Protein AF-A0AAW8QLB9-F1 (afdb_monomer_lite)

Structure (mmCIF, N/CA/C/O backbone):
data_AF-A0AAW8QLB9-F1
#
_entry.id   AF-A0AAW8QLB9-F1
#
loop_
_atom_site.group_PDB
_atom_site.id
_atom_site.type_symbol
_atom_site.label_atom_id
_atom_site.label_alt_id
_atom_site.label_comp_id
_atom_site.label_asym_id
_atom_site.label_entity_id
_atom_site.label_seq_id
_atom_site.pdbx_PDB_ins_code
_atom_site.Cartn_x
_atom_site.Cartn_y
_atom_site.Cartn_z
_atom_site.occupancy
_atom_site.B_iso_or_equiv
_atom_site.auth_seq_id
_atom_site.auth_comp_id
_atom_site.auth_asym_id
_atom_site.auth_atom_id
_atom_site.pdbx_PDB_model_num
ATOM 1 N N . ILE A 1 1 ? 7.152 -5.600 -7.669 1.00 82.50 1 ILE A N 1
ATOM 2 C CA . ILE A 1 1 ? 6.939 -4.178 -8.035 1.00 82.50 1 ILE A CA 1
ATOM 3 C C . ILE A 1 1 ? 6.350 -3.445 -6.842 1.00 82.50 1 ILE A C 1
ATOM 5 O O . ILE A 1 1 ? 6.996 -2.531 -6.363 1.00 82.50 1 ILE A O 1
ATOM 9 N N . ASN A 1 2 ? 5.204 -3.891 -6.321 1.00 85.56 2 ASN A N 1
ATOM 10 C CA . ASN A 1 2 ? 4.634 -3.402 -5.062 1.00 85.56 2 ASN A CA 1
ATOM 11 C C . ASN A 1 2 ? 4.577 -4.530 -4.005 1.00 85.56 2 ASN A C 1
ATOM 13 O O . ASN A 1 2 ? 5.051 -5.641 -4.271 1.00 85.56 2 ASN A O 1
ATOM 17 N N . ILE A 1 3 ? 4.003 -4.240 -2.839 1.00 85.19 3 ILE A N 1
ATOM 18 C CA . ILE A 1 3 ? 3.721 -5.173 -1.744 1.00 85.19 3 ILE A CA 1
ATOM 19 C C . ILE A 1 3 ? 2.489 -6.003 -2.111 1.00 85.19 3 ILE A C 1
ATOM 21 O O . ILE A 1 3 ? 1.442 -5.461 -2.458 1.00 85.19 3 ILE A O 1
ATOM 25 N N . GLY A 1 4 ? 2.634 -7.328 -2.106 1.00 86.62 4 GLY A N 1
ATOM 26 C CA . GLY A 1 4 ? 1.519 -8.241 -2.355 1.00 86.62 4 GLY A CA 1
ATOM 27 C C . GLY A 1 4 ? 0.683 -8.443 -1.093 1.00 86.62 4 GLY A C 1
ATOM 28 O O . GLY A 1 4 ? 1.247 -8.591 -0.014 1.00 86.62 4 GLY A O 1
ATOM 29 N N . GLY A 1 5 ? -0.642 -8.503 -1.239 1.00 89.06 5 GLY A N 1
ATOM 30 C CA . GLY A 1 5 ? -1.575 -8.635 -0.118 1.00 89.06 5 GLY A CA 1
ATOM 31 C C . GLY A 1 5 ? -2.112 -7.284 0.352 1.00 89.06 5 GLY A C 1
ATOM 32 O O . GLY A 1 5 ? -2.293 -6.372 -0.452 1.00 89.06 5 GLY A O 1
ATOM 33 N N . TYR A 1 6 ? -2.401 -7.182 1.647 1.00 90.12 6 TYR A N 1
ATOM 34 C CA . TYR A 1 6 ? -2.890 -5.954 2.266 1.00 90.12 6 TYR A CA 1
ATOM 35 C C . TYR A 1 6 ? -1.729 -5.060 2.701 1.00 90.12 6 TYR A C 1
ATOM 37 O O . TYR A 1 6 ? -0.786 -5.533 3.326 1.00 90.12 6 TYR A O 1
ATOM 45 N N . HIS A 1 7 ? -1.827 -3.768 2.401 1.00 93.88 7 HIS A N 1
ATOM 46 C CA . HIS A 1 7 ? -0.884 -2.745 2.840 1.00 93.88 7 HIS A CA 1
ATOM 47 C C . HIS A 1 7 ? -1.691 -1.513 3.250 1.00 93.88 7 HIS A C 1
ATOM 49 O O . HIS A 1 7 ? -2.348 -0.892 2.414 1.00 93.88 7 HIS A O 1
ATOM 55 N N . PHE A 1 8 ? -1.686 -1.203 4.547 1.00 93.88 8 PHE A N 1
ATOM 56 C CA . PHE A 1 8 ? -2.522 -0.161 5.133 1.00 93.88 8 PHE A CA 1
ATOM 57 C C . PHE A 1 8 ? -1.690 0.837 5.919 1.00 93.88 8 PHE A C 1
ATOM 59 O O . PHE A 1 8 ? -0.794 0.459 6.673 1.00 93.88 8 PHE A O 1
ATOM 66 N N 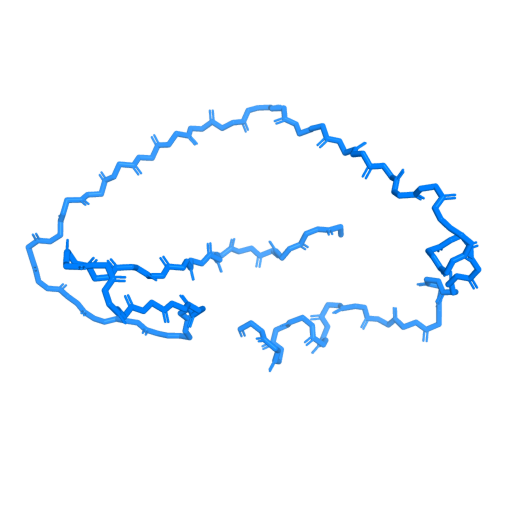. HIS A 1 9 ? -2.061 2.108 5.811 1.00 96.06 9 HIS A N 1
ATOM 67 C CA . HIS A 1 9 ? -1.589 3.157 6.708 1.00 96.06 9 HIS A CA 1
ATOM 68 C C . HIS A 1 9 ? -2.744 3.635 7.583 1.00 96.06 9 HIS A C 1
ATOM 70 O O . HIS A 1 9 ? -3.911 3.553 7.201 1.00 96.06 9 HIS A O 1
ATOM 76 N N . PHE A 1 10 ? -2.402 4.149 8.756 1.00 96.25 10 PHE A N 1
ATOM 77 C CA . PHE A 1 10 ? -3.336 4.750 9.696 1.00 96.25 10 PHE A CA 1
ATOM 78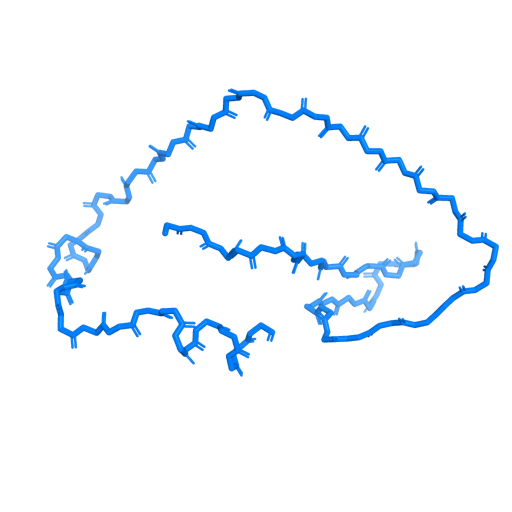 C C . PHE A 1 10 ? -3.069 6.246 9.835 1.00 96.2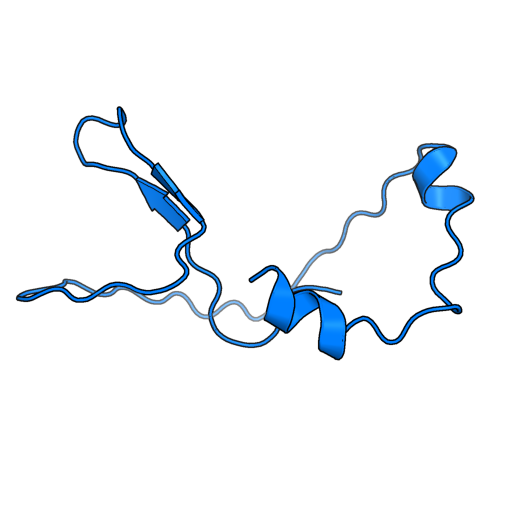5 10 PHE A C 1
ATOM 80 O O . PHE A 1 10 ? -1.919 6.689 9.811 1.00 96.25 10 PHE A O 1
ATOM 87 N N . LEU A 1 11 ? -4.141 7.005 10.042 1.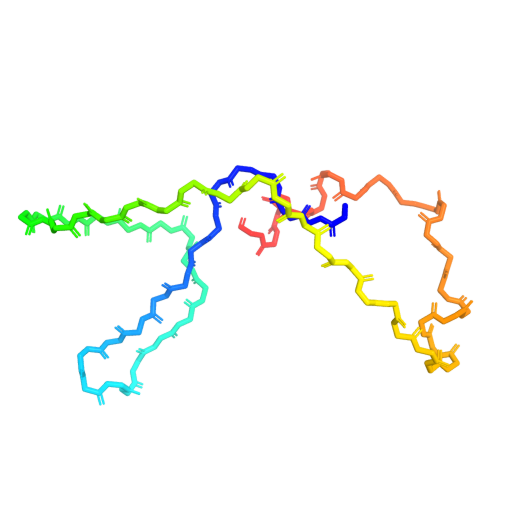00 97.19 11 LEU A N 1
ATOM 88 C CA . LEU A 1 11 ? -4.101 8.397 10.458 1.00 97.19 11 LEU A CA 1
ATOM 89 C C . LEU A 1 11 ? -5.225 8.627 11.472 1.00 97.19 11 LEU A C 1
ATOM 91 O O . LEU A 1 11 ? -6.381 8.294 11.209 1.00 97.19 11 LEU A O 1
ATOM 95 N N . SER A 1 12 ? -4.890 9.190 12.630 1.00 96.56 12 SER A N 1
ATOM 96 C CA . SER A 1 12 ? -5.864 9.542 13.656 1.00 96.56 12 SER A CA 1
ATOM 97 C C . SER A 1 12 ? -6.775 10.667 13.176 1.00 96.56 12 SER A C 1
ATOM 99 O O . SER A 1 12 ? -6.406 11.492 12.342 1.00 96.56 12 SER A O 1
ATOM 101 N N . GLN A 1 13 ? -7.971 10.742 13.756 1.00 97.00 13 GLN A N 1
ATOM 102 C CA . GLN A 1 13 ? -8.958 11.766 13.411 1.00 97.00 13 GLN A CA 1
ATOM 103 C C . GLN A 1 13 ? -8.429 13.200 13.597 1.00 97.00 13 GLN A C 1
ATOM 105 O O . GLN A 1 13 ? -8.763 14.089 12.818 1.00 97.00 13 GLN A O 1
ATOM 110 N N . ASP A 1 14 ? -7.592 13.426 14.611 1.00 97.88 14 ASP A N 1
ATOM 111 C CA . ASP A 1 14 ? -6.940 14.715 14.870 1.00 97.88 14 ASP A CA 1
ATOM 112 C C . ASP A 1 14 ? -5.642 14.924 14.068 1.00 97.88 14 ASP A C 1
ATOM 114 O O . ASP A 1 14 ? -4.990 15.956 14.219 1.00 97.88 14 ASP A O 1
ATOM 118 N N . GLN A 1 15 ? -5.273 13.948 13.232 1.00 97.69 15 GLN A N 1
ATOM 119 C CA . GLN A 1 15 ? -4.097 13.916 12.359 1.00 97.69 15 GLN A CA 1
ATOM 120 C C . GLN A 1 15 ? -2.747 14.023 13.079 1.00 97.69 15 GLN A C 1
ATOM 122 O O . GLN A 1 15 ? -1.721 14.274 12.449 1.00 97.69 15 GLN A O 1
ATOM 127 N N . LYS A 1 16 ? -2.715 13.831 14.400 1.00 98.00 16 LYS A N 1
ATOM 128 C CA . LYS A 1 16 ? -1.471 13.909 15.179 1.00 98.00 16 LYS A CA 1
ATOM 129 C C . LYS A 1 16 ? -0.710 12.594 15.229 1.00 98.00 16 LYS A C 1
ATOM 131 O O . LYS A 1 16 ? 0.464 12.590 15.590 1.00 98.00 16 LYS A O 1
ATOM 136 N N . GLN A 1 17 ? -1.376 11.488 14.918 1.00 97.19 17 GLN A N 1
ATOM 137 C CA . GLN A 1 17 ? -0.819 10.146 14.999 1.00 97.19 17 GLN A CA 1
ATOM 138 C C . GLN A 1 17 ? -1.097 9.409 13.699 1.00 97.19 17 GLN A C 1
ATOM 140 O O . GLN A 1 17 ? -2.180 9.514 13.134 1.00 97.19 17 GLN A O 1
ATOM 145 N N . GLY A 1 18 ? -0.129 8.639 13.228 1.00 96.62 18 GLY A N 1
ATOM 146 C CA . GLY A 1 18 ? -0.279 7.849 12.020 1.00 96.62 18 GLY A CA 1
ATOM 147 C C . GLY A 1 18 ? 0.940 6.981 11.771 1.00 96.62 18 GLY A C 1
ATOM 148 O O . GLY A 1 18 ? 1.903 7.016 12.539 1.00 96.62 18 GLY A O 1
ATOM 149 N N . GLY A 1 19 ? 0.894 6.207 10.695 1.00 96.44 19 GLY A N 1
ATOM 150 C CA . GLY A 1 19 ? 2.019 5.384 10.270 1.00 96.44 19 GLY A CA 1
ATOM 151 C C . GLY A 1 19 ? 1.606 4.115 9.542 1.00 96.44 19 GLY A C 1
ATOM 152 O O . GLY A 1 19 ? 0.437 3.909 9.214 1.00 96.44 19 GLY A O 1
ATOM 153 N N . HIS A 1 20 ? 2.606 3.272 9.301 1.00 96.19 20 HIS A N 1
ATOM 154 C CA . HIS A 1 20 ? 2.446 1.936 8.738 1.00 96.19 20 HIS A CA 1
ATOM 155 C C . HIS A 1 20 ? 1.786 0.989 9.746 1.00 96.19 20 HIS A C 1
ATOM 157 O O . HIS A 1 20 ? 2.204 0.942 10.906 1.00 96.19 20 HIS A O 1
ATOM 163 N N . LEU A 1 21 ? 0.767 0.242 9.316 1.00 92.88 21 LEU A N 1
ATOM 164 C CA . LEU A 1 21 ? 0.075 -0.719 10.173 1.00 92.88 21 LEU A CA 1
ATOM 165 C C . LEU A 1 21 ? 0.673 -2.118 10.034 1.00 92.88 21 LEU A C 1
ATOM 167 O O . LEU A 1 21 ? 0.628 -2.711 8.963 1.00 92.88 21 LEU A O 1
ATOM 171 N N . LEU A 1 22 ? 1.119 -2.675 11.160 1.00 91.31 22 LEU A N 1
ATOM 172 C CA . LEU A 1 22 ? 1.504 -4.088 11.270 1.00 91.31 22 LEU A CA 1
ATOM 173 C C . LEU A 1 22 ? 0.309 -4.976 11.645 1.00 91.31 22 LEU A C 1
ATOM 175 O O . LEU A 1 22 ? 0.203 -6.125 11.227 1.00 91.31 22 LEU A O 1
ATOM 179 N N . ALA A 1 23 ? -0.585 -4.438 12.472 1.00 91.31 23 ALA A N 1
ATOM 180 C CA . ALA A 1 23 ? -1.828 -5.066 12.888 1.00 91.31 23 ALA A CA 1
ATOM 181 C C . ALA A 1 23 ? -2.771 -3.991 13.435 1.00 91.31 23 ALA A C 1
ATOM 183 O O . ALA A 1 23 ? -2.321 -2.970 13.959 1.00 91.31 23 ALA A O 1
ATOM 184 N N . PHE A 1 24 ? -4.074 -4.239 13.342 1.00 92.81 24 PHE A N 1
ATOM 185 C CA . PHE A 1 24 ? -5.083 -3.473 14.059 1.00 92.81 24 PHE A CA 1
ATOM 186 C C . PHE A 1 24 ? -6.270 -4.373 14.394 1.00 92.81 24 PHE A C 1
ATOM 188 O O . PHE A 1 24 ? -6.543 -5.355 13.703 1.00 92.81 24 PHE A O 1
ATOM 195 N N . GLU A 1 25 ? -6.977 -4.005 15.448 1.00 94.38 25 GLU A N 1
ATOM 196 C CA . GLU A 1 25 ? -8.289 -4.531 15.793 1.00 94.38 25 GLU A CA 1
ATOM 197 C C . GLU A 1 25 ? -9.234 -3.344 15.977 1.00 94.38 25 GLU A C 1
ATOM 199 O O . GLU A 1 25 ? -8.803 -2.242 16.328 1.00 94.38 25 GLU A O 1
ATOM 204 N N . GLY A 1 26 ? -10.514 -3.535 15.681 1.00 90.88 26 GLY A N 1
ATOM 205 C CA . GLY A 1 26 ? -11.495 -2.469 15.797 1.00 90.88 26 GLY A CA 1
ATOM 206 C C . GLY A 1 26 ? -12.915 -2.993 15.679 1.00 90.88 26 GLY A C 1
ATOM 207 O O . GLY A 1 26 ? -13.186 -3.909 14.904 1.00 90.88 26 GLY A O 1
ATOM 208 N N . ASP A 1 27 ? -13.812 -2.368 16.430 1.00 95.62 27 ASP A N 1
ATOM 209 C CA . ASP A 1 27 ? -15.242 -2.653 16.416 1.00 95.62 27 ASP A CA 1
ATOM 210 C C . ASP A 1 27 ? -15.994 -1.570 15.635 1.00 95.62 27 ASP A C 1
ATOM 212 O O . ASP A 1 27 ? -15.602 -0.403 15.629 1.00 95.62 27 ASP A O 1
ATOM 216 N N . ASN A 1 28 ? -17.116 -1.940 15.008 1.00 96.25 28 ASN A N 1
ATOM 217 C CA . ASN A 1 28 ? -18.002 -1.023 14.272 1.00 96.25 28 ASN A CA 1
ATOM 218 C C . ASN A 1 28 ? -17.308 -0.229 13.145 1.00 96.25 28 ASN A C 1
ATOM 220 O O . ASN A 1 28 ? -17.561 0.961 12.954 1.00 96.25 28 ASN A O 1
ATOM 224 N N . LEU A 1 29 ? -16.437 -0.895 12.384 1.00 95.25 29 LEU A N 1
ATOM 225 C CA . LEU A 1 29 ? -15.756 -0.299 11.237 1.00 95.25 29 LEU A CA 1
ATOM 226 C C . LEU A 1 29 ? -16.697 -0.146 10.036 1.00 95.25 29 LEU A C 1
ATOM 228 O O . LEU A 1 29 ? -17.471 -1.049 9.714 1.00 95.25 29 LEU A O 1
ATOM 232 N N . ILE A 1 30 ? -16.565 0.974 9.326 1.00 96.94 30 ILE A N 1
ATOM 233 C CA . ILE A 1 30 ? -17.116 1.151 7.980 1.00 96.94 30 ILE A CA 1
ATOM 234 C C . ILE A 1 30 ? -15.979 0.896 6.992 1.00 96.94 30 ILE A C 1
ATOM 236 O O . ILE A 1 30 ? -14.913 1.498 7.112 1.00 96.94 30 ILE A O 1
ATOM 240 N N . VAL A 1 31 ? -16.200 -0.005 6.033 1.00 95.56 31 VAL A N 1
ATOM 241 C CA . VAL A 1 31 ? -15.200 -0.392 5.029 1.00 95.56 31 VAL A CA 1
ATOM 242 C C . VAL A 1 31 ? -15.724 -0.066 3.640 1.00 95.56 31 VAL A C 1
ATOM 244 O O . VAL A 1 31 ? -16.810 -0.500 3.261 1.00 95.56 31 VAL A O 1
ATOM 247 N N . GLU A 1 32 ? -14.917 0.655 2.868 1.00 97.31 32 GLU A N 1
ATOM 248 C CA . GLU A 1 32 ? -15.194 1.004 1.477 1.00 97.31 32 GLU A CA 1
ATOM 249 C C . GLU A 1 32 ? -14.067 0.469 0.586 1.00 97.31 32 GLU A C 1
ATOM 251 O O . GLU A 1 32 ? -12.891 0.541 0.944 1.00 97.31 32 GLU A O 1
ATOM 256 N N . VAL A 1 33 ? -14.418 -0.102 -0.571 1.00 96.56 33 VAL A N 1
ATOM 257 C CA . VAL A 1 33 ? -13.461 -0.739 -1.489 1.00 96.56 33 VAL A CA 1
ATOM 258 C C . VAL A 1 33 ? -13.675 -0.213 -2.903 1.00 96.56 33 VAL A C 1
ATOM 260 O O . VAL A 1 33 ? -14.795 -0.227 -3.412 1.00 96.56 33 VAL A O 1
ATOM 263 N N . ALA A 1 34 ? -12.588 0.196 -3.556 1.00 97.00 34 ALA A N 1
ATOM 264 C CA . ALA A 1 34 ? -12.571 0.563 -4.967 1.00 97.00 34 ALA A CA 1
ATOM 265 C C . ALA A 1 34 ? -11.729 -0.444 -5.762 1.00 97.00 34 ALA A C 1
ATOM 267 O O . ALA A 1 34 ? -10.531 -0.594 -5.521 1.00 97.00 34 ALA A O 1
ATOM 268 N N . GLU A 1 35 ? -12.345 -1.130 -6.726 1.00 96.94 35 GLU A N 1
ATOM 269 C CA . GLU A 1 35 ? -11.626 -2.028 -7.632 1.00 96.94 35 GLU A CA 1
ATOM 270 C C . GLU A 1 35 ? -10.938 -1.218 -8.738 1.00 96.94 35 GLU A C 1
ATOM 272 O O . GLU A 1 35 ? -11.589 -0.545 -9.541 1.00 96.94 35 GLU A O 1
ATOM 277 N N . LEU A 1 36 ? -9.610 -1.311 -8.807 1.00 96.12 36 LEU A N 1
ATOM 278 C CA . LEU A 1 36 ? -8.808 -0.671 -9.845 1.00 96.12 36 LEU A CA 1
ATOM 279 C C . LEU A 1 36 ? -8.349 -1.716 -10.862 1.00 96.12 36 LEU A C 1
ATOM 281 O O . LEU A 1 36 ? -7.723 -2.711 -10.511 1.00 96.12 36 LEU A O 1
ATOM 285 N N . LYS A 1 37 ? -8.635 -1.471 -12.144 1.00 96.38 37 LYS A N 1
ATOM 286 C CA . LYS A 1 37 ? -8.308 -2.395 -13.249 1.00 96.38 37 LYS A CA 1
ATOM 287 C C . LYS A 1 37 ? -7.040 -2.022 -14.012 1.00 96.38 37 LYS A C 1
ATOM 289 O O . LYS A 1 37 ? -6.638 -2.736 -14.927 1.00 96.38 37 LYS A O 1
ATOM 294 N N . LYS A 1 38 ? -6.430 -0.889 -13.665 1.00 96.06 38 LYS A N 1
ATOM 295 C CA . LYS A 1 38 ? -5.231 -0.358 -14.309 1.00 96.06 38 LYS A CA 1
ATOM 296 C C . LYS A 1 38 ? -4.228 0.072 -13.248 1.00 96.06 38 LYS A C 1
ATOM 298 O O . LYS A 1 38 ? -4.608 0.630 -12.223 1.00 96.06 38 LYS A O 1
ATOM 303 N N . PHE A 1 39 ? -2.959 -0.177 -13.539 1.00 94.25 39 PHE A N 1
ATOM 304 C CA . PHE A 1 39 ? -1.819 0.293 -12.772 1.00 94.25 39 PHE A CA 1
ATOM 305 C C . PHE A 1 39 ? -0.857 0.995 -13.729 1.00 94.25 39 PHE A C 1
ATOM 307 O O . PHE A 1 39 ? -0.454 0.407 -14.733 1.00 94.25 39 PHE A O 1
ATOM 314 N N . ASP A 1 40 ? -0.520 2.242 -13.418 1.00 95.94 40 ASP A N 1
ATOM 315 C CA . ASP A 1 40 ? 0.500 3.017 -14.116 1.00 95.94 40 ASP A CA 1
ATOM 316 C C . ASP A 1 40 ? 1.749 3.086 -13.229 1.00 95.94 40 ASP A C 1
ATOM 318 O O . ASP A 1 40 ? 1.650 3.301 -12.020 1.00 95.94 40 ASP A O 1
ATOM 322 N N . LEU A 1 41 ? 2.921 2.867 -13.824 1.00 94.56 41 LEU A N 1
ATOM 323 C CA . LEU A 1 41 ? 4.204 2.870 -13.126 1.00 94.56 41 LEU A CA 1
ATOM 324 C C . LEU A 1 41 ? 5.120 3.919 -13.741 1.00 94.56 41 LEU A C 1
ATOM 326 O O . LEU A 1 41 ? 5.480 3.822 -14.914 1.00 94.56 41 LEU A O 1
ATOM 330 N N . GLU A 1 42 ? 5.550 4.866 -12.919 1.00 95.12 42 GLU A N 1
ATOM 331 C CA . GLU A 1 42 ? 6.571 5.840 -13.282 1.00 95.12 42 GLU A CA 1
ATOM 332 C C . GLU A 1 42 ? 7.918 5.417 -12.703 1.00 95.12 42 GLU A C 1
ATOM 334 O O . GLU A 1 42 ? 8.039 5.095 -11.520 1.00 95.12 42 GLU A O 1
ATOM 339 N N . ILE A 1 43 ? 8.937 5.389 -13.559 1.00 93.44 43 ILE A N 1
ATOM 340 C CA . ILE A 1 43 ? 10.283 4.968 -13.179 1.00 93.44 43 ILE A CA 1
ATOM 341 C C . ILE A 1 43 ? 11.133 6.209 -12.883 1.00 93.44 43 ILE A C 1
ATOM 343 O O . ILE A 1 43 ? 11.289 7.043 -13.783 1.00 93.44 43 ILE A O 1
ATOM 347 N N . PRO A 1 44 ? 11.729 6.330 -11.681 1.00 95.19 44 PRO A N 1
ATOM 348 C CA . PRO A 1 44 ? 12.650 7.417 -11.372 1.00 95.19 44 PRO A CA 1
ATOM 349 C C . PRO A 1 44 ? 13.838 7.451 -12.342 1.00 95.19 44 PRO A C 1
ATOM 351 O O . PRO A 1 44 ? 14.423 6.421 -12.682 1.00 95.19 44 PRO A O 1
ATOM 354 N N . GLN A 1 45 ? 14.187 8.648 -12.811 1.00 96.12 45 GLN A N 1
ATOM 355 C CA . GLN A 1 45 ? 15.266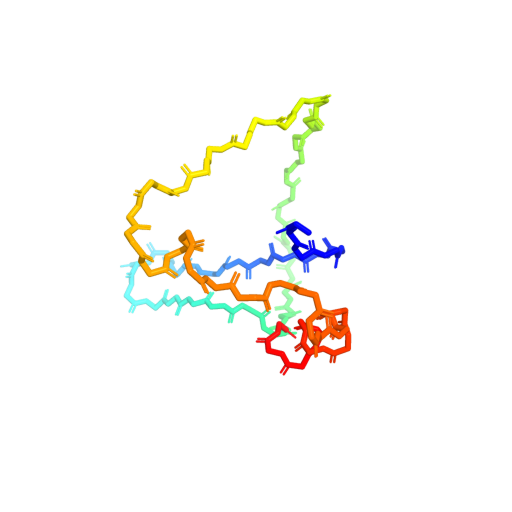 8.862 -13.786 1.00 96.12 45 GLN A CA 1
ATOM 356 C C . GLN A 1 45 ? 16.584 9.293 -13.131 1.00 96.12 45 GLN A C 1
ATOM 358 O O . GLN A 1 45 ? 17.552 9.606 -13.824 1.00 96.12 45 GLN A O 1
ATOM 363 N N . ASP A 1 46 ? 16.634 9.343 -11.800 1.00 96.75 46 ASP A N 1
ATOM 364 C CA . ASP A 1 46 ? 17.835 9.743 -11.085 1.00 96.75 46 ASP A CA 1
ATOM 365 C C . ASP A 1 46 ? 18.943 8.671 -11.185 1.00 96.75 46 ASP A C 1
ATOM 367 O O . ASP A 1 46 ? 18.665 7.475 -11.342 1.00 96.75 46 ASP A O 1
ATOM 371 N N . PRO A 1 47 ? 20.224 9.074 -11.100 1.00 96.44 47 PRO A N 1
ATOM 372 C CA . PRO A 1 47 ? 21.336 8.144 -11.252 1.00 96.44 47 PRO A CA 1
ATOM 373 C C . PRO A 1 47 ? 21.372 7.019 -10.214 1.00 96.44 47 PRO A C 1
ATOM 375 O O . PRO A 1 47 ? 21.947 5.972 -10.515 1.00 96.44 47 PRO A O 1
ATOM 378 N N . ASP A 1 48 ? 20.817 7.220 -9.016 1.00 95.38 48 ASP A N 1
ATOM 379 C CA . ASP A 1 48 ? 20.870 6.223 -7.946 1.00 95.38 48 ASP A CA 1
ATOM 380 C C . ASP A 1 48 ? 19.924 5.064 -8.257 1.00 95.38 48 ASP A C 1
ATOM 382 O O . ASP A 1 48 ? 20.332 3.901 -8.183 1.00 95.38 48 ASP A O 1
ATOM 386 N N . PHE A 1 49 ? 18.702 5.366 -8.709 1.00 94.06 49 PHE A N 1
ATOM 387 C CA . PHE A 1 49 ? 17.758 4.352 -9.175 1.00 94.06 49 PHE A CA 1
ATOM 388 C C . PHE A 1 49 ? 18.297 3.593 -10.395 1.00 94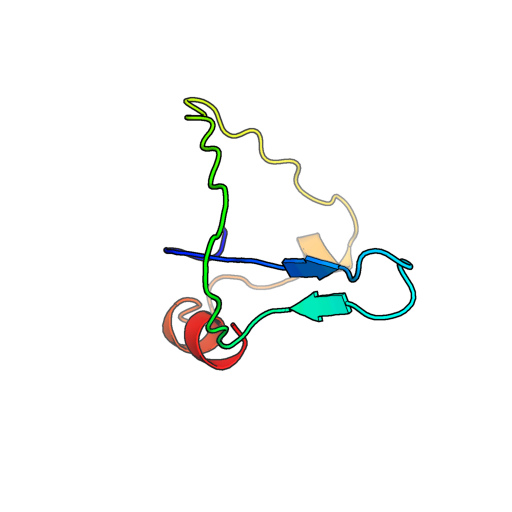.06 49 PHE A C 1
ATOM 390 O O . PHE A 1 49 ? 18.269 2.363 -10.428 1.00 94.06 49 PHE A O 1
ATOM 397 N N . GLN A 1 50 ? 18.848 4.308 -11.382 1.00 93.19 50 GLN A N 1
ATOM 398 C CA . GLN A 1 50 ? 19.326 3.711 -12.638 1.00 93.19 50 GLN A CA 1
ATOM 399 C C . GLN A 1 50 ? 20.556 2.805 -12.460 1.00 93.19 50 GLN A C 1
ATOM 401 O O . GLN A 1 50 ? 20.786 1.900 -13.262 1.00 93.19 50 GLN A O 1
ATOM 406 N N . LYS A 1 51 ? 21.358 3.030 -11.412 1.00 94.62 51 LYS A N 1
ATOM 407 C CA . LYS A 1 51 ? 22.540 2.211 -11.090 1.00 94.62 51 LYS A CA 1
ATOM 408 C C . LYS A 1 51 ? 22.240 1.074 -10.112 1.00 94.62 51 LYS A C 1
ATOM 410 O O . LYS A 1 51 ? 23.130 0.265 -9.842 1.00 94.62 51 LYS A O 1
ATOM 415 N N . PHE A 1 52 ? 21.030 1.007 -9.557 1.00 90.81 52 PHE A N 1
ATOM 416 C CA . PHE A 1 52 ? 20.672 -0.027 -8.597 1.00 90.81 52 PHE A CA 1
ATOM 417 C C . PHE A 1 52 ? 20.518 -1.393 -9.283 1.00 90.81 52 PHE A C 1
ATOM 419 O O . PHE A 1 52 ? 19.780 -1.556 -10.252 1.00 90.81 52 PHE A O 1
ATOM 426 N N . ASP A 1 53 ? 21.203 -2.410 -8.759 1.00 88.94 53 ASP A N 1
ATOM 427 C CA . ASP A 1 53 ? 21.137 -3.772 -9.293 1.00 88.94 53 ASP A CA 1
ATOM 428 C C . ASP A 1 53 ? 19.979 -4.562 -8.666 1.00 88.94 53 ASP A C 1
ATOM 430 O O . ASP A 1 53 ? 20.094 -5.143 -7.580 1.00 88.94 53 ASP A O 1
ATOM 434 N N . PHE A 1 54 ? 18.858 -4.606 -9.385 1.00 84.19 54 PHE A N 1
ATOM 435 C CA . PHE A 1 54 ? 17.645 -5.315 -8.977 1.00 84.19 54 PHE A CA 1
ATOM 436 C C . PHE A 1 54 ? 17.752 -6.849 -9.065 1.00 84.19 54 PHE A C 1
ATOM 438 O O . PHE A 1 54 ? 16.890 -7.542 -8.528 1.00 84.19 54 PHE A O 1
ATOM 445 N N . SER A 1 55 ? 18.794 -7.405 -9.698 1.00 82.19 55 SER A N 1
ATOM 446 C CA . SER A 1 55 ? 18.916 -8.855 -9.934 1.00 82.19 55 SER A CA 1
ATOM 447 C C . SER A 1 55 ? 19.446 -9.644 -8.730 1.00 82.19 55 SER A C 1
ATOM 449 O O . SER A 1 55 ? 19.238 -10.851 -8.622 1.00 82.19 55 SER A O 1
ATOM 451 N N . LYS A 1 56 ? 20.124 -8.975 -7.791 1.00 68.56 56 LYS A N 1
ATOM 452 C CA . LYS A 1 56 ? 20.892 -9.631 -6.717 1.00 68.56 56 LYS A CA 1
ATOM 453 C C . LYS A 1 56 ? 20.076 -10.081 -5.500 1.00 68.56 56 LYS A C 1
ATOM 455 O O . LYS A 1 56 ? 20.669 -10.490 -4.499 1.00 68.56 56 LYS A O 1
ATOM 460 N N . ARG A 1 57 ? 18.746 -9.939 -5.492 1.00 63.00 57 ARG A N 1
ATOM 461 C CA . ARG A 1 57 ? 17.931 -10.116 -4.274 1.00 63.00 57 ARG A CA 1
ATOM 462 C C . ARG A 1 57 ? 16.580 -10.745 -4.598 1.00 63.00 57 ARG A C 1
ATOM 464 O O . ARG A 1 57 ? 15.889 -10.239 -5.469 1.00 63.00 57 ARG A O 1
ATOM 471 N N . ASP A 1 58 ? 16.177 -11.769 -3.842 1.00 67.56 58 ASP A N 1
ATOM 472 C CA . ASP A 1 58 ? 14.768 -12.177 -3.762 1.00 67.56 58 ASP A CA 1
ATOM 473 C C . ASP A 1 58 ? 14.009 -11.116 -2.942 1.00 67.56 58 ASP A C 1
ATOM 475 O O . ASP A 1 58 ? 14.234 -11.007 -1.728 1.00 67.56 58 ASP A O 1
ATOM 479 N N . PRO A 1 59 ? 13.158 -10.283 -3.568 1.00 64.19 59 PRO A N 1
ATOM 480 C CA . PRO A 1 59 ? 12.498 -9.184 -2.875 1.00 64.19 59 PRO A CA 1
ATOM 481 C C . PRO A 1 59 ? 11.403 -9.687 -1.934 1.00 64.19 59 PRO A C 1
ATOM 483 O O . PRO A 1 59 ? 11.145 -9.066 -0.905 1.00 64.19 59 PRO A O 1
ATOM 486 N N . SER A 1 60 ? 10.776 -10.820 -2.261 1.00 63.41 60 SER A N 1
ATOM 487 C CA . SER A 1 60 ? 9.537 -11.272 -1.623 1.00 63.41 60 SER A CA 1
ATOM 488 C C . SER A 1 60 ? 9.726 -11.551 -0.130 1.00 63.41 60 SER A C 1
ATOM 490 O O . SER A 1 60 ? 8.998 -11.023 0.708 1.00 63.41 60 SER A O 1
ATOM 492 N N . ARG A 1 61 ? 10.793 -12.279 0.219 1.00 60.00 61 ARG A N 1
ATOM 493 C CA . ARG A 1 61 ? 11.129 -12.641 1.601 1.00 60.00 61 ARG A CA 1
ATOM 494 C C . ARG A 1 61 ? 11.511 -11.445 2.478 1.00 60.00 61 ARG A C 1
ATOM 496 O O . ARG A 1 61 ? 11.423 -11.537 3.699 1.00 60.00 61 ARG A O 1
ATOM 503 N N . LYS A 1 62 ? 11.979 -10.341 1.887 1.00 62.00 62 LYS A N 1
ATOM 504 C CA . LYS A 1 62 ? 12.340 -9.128 2.638 1.00 62.00 62 LYS A CA 1
ATOM 505 C C . LYS A 1 62 ? 11.164 -8.188 2.826 1.00 62.00 62 LYS A C 1
ATOM 507 O O . LYS A 1 62 ? 11.071 -7.604 3.897 1.00 62.00 62 LYS A O 1
ATOM 512 N N . ILE A 1 63 ? 10.290 -8.076 1.828 1.00 70.88 63 ILE A N 1
ATOM 513 C CA . ILE A 1 63 ? 9.113 -7.206 1.895 1.00 70.88 63 ILE A CA 1
ATOM 514 C C . ILE A 1 63 ? 8.224 -7.627 3.072 1.00 70.88 63 ILE A C 1
ATOM 516 O O . ILE A 1 63 ? 7.970 -6.815 3.941 1.00 70.88 63 ILE A O 1
ATOM 520 N N . HIS A 1 64 ? 7.906 -8.917 3.227 1.00 68.31 64 HIS A N 1
ATOM 521 C CA . HIS A 1 64 ? 7.108 -9.403 4.373 1.00 68.31 64 HIS A CA 1
ATOM 522 C C . HIS A 1 64 ? 7.760 -9.216 5.755 1.00 68.31 64 HIS A C 1
ATOM 524 O O . HIS A 1 64 ? 7.150 -9.527 6.768 1.00 68.31 64 HIS A O 1
ATOM 530 N N . LYS A 1 65 ? 9.039 -8.828 5.816 1.00 66.12 65 LYS A N 1
ATOM 531 C CA . LYS A 1 65 ? 9.733 -8.570 7.083 1.00 66.12 65 LYS A CA 1
ATOM 532 C C . LYS A 1 65 ? 9.687 -7.089 7.471 1.00 66.12 65 LYS A C 1
ATOM 534 O O . LYS A 1 65 ? 9.944 -6.768 8.628 1.00 66.12 65 LYS A O 1
ATOM 539 N N . VAL A 1 66 ? 9.485 -6.206 6.496 1.00 66.00 66 VAL A N 1
ATOM 540 C CA . VAL A 1 66 ? 9.428 -4.753 6.705 1.00 66.00 66 VAL A CA 1
ATOM 541 C C . VAL A 1 66 ? 7.999 -4.223 6.674 1.00 66.00 66 VAL A C 1
ATOM 543 O O . VAL A 1 66 ? 7.759 -3.175 7.263 1.00 66.00 66 VAL A O 1
ATOM 546 N N . GLU A 1 67 ? 7.092 -4.972 6.045 1.00 73.00 67 GLU A N 1
ATOM 547 C CA . GLU A 1 67 ? 5.647 -4.745 6.038 1.00 73.00 67 GLU A CA 1
ATOM 548 C C . GLU A 1 67 ? 4.927 -5.523 7.136 1.00 73.00 67 GLU A C 1
ATOM 550 O O . GLU A 1 67 ? 5.323 -6.685 7.395 1.00 73.00 67 GLU A O 1
#

Secondary structure (DSSP, 8-state):
----S---EEE-TTSS-EEE-S----SS-------------PPP-SHHHHH--GGG--SHHHHHHH-

Radius of gyration: 16.59 Å; chains: 1; bounding box: 40×27×31 Å

Sequence (67 aa):
INIGGYHFHFLSQDQKQGGHLLAFEGDNLIVEVAELKKFDLEIPQDPDFQKFDFSKRDPSRKIHKVE

Foldseek 3Di:
DDAPDDWDKDADPVRPDIDTDPDDDDDPDDDDDDDDPDDDDDQDPDPVSVPDDPPPDDVNVVSVVVD

pLDDT: mean 88.86, std 11.34, range [60.0, 98.0]